Protein AF-X0RWR7-F1 (afdb_monomer)

Sequence (86 aa):
MGYKITWCAEDLLEEYTRKAKIVKNGKEQEEDALSDLELIDFPELGKLEAFYTDGVRTLHHTINGVRNMWEKTLRYPSHAEKIKLL

Solvent-accessible surface area (backbone atoms only — not comparable to full-atom values): 5182 Å² total; per-residue (Å²): 125,103,70,82,82,88,64,68,67,66,64,56,50,47,50,55,70,40,60,13,57,28,30,54,87,58,35,81,46,76,42,59,27,64,36,81,72,39,83,46,80,37,99,88,78,44,62,29,32,33,19,35,29,55,71,36,73,64,47,78,80,72,51,80,91,56,44,67,47,71,36,66,50,78,40,58,74,70,46,65,61,56,58,74,74,108

Secondary structure (DSSP, 8-state):
------S-HHHHHHHHHSPEEEEETTEEEEE-TT-S-EEEEETTTEEEEEEE-S--TTHHHHSTT-S-B--EEEE-TTHHHHHHT-

Structure (mmCIF, N/CA/C/O backbone):
data_AF-X0RWR7-F1
#
_entry.id   AF-X0RWR7-F1
#
loop_
_atom_site.group_PDB
_atom_site.id
_atom_site.type_symbol
_atom_site.label_atom_id
_atom_site.label_alt_id
_atom_site.label_comp_id
_atom_site.label_asym_id
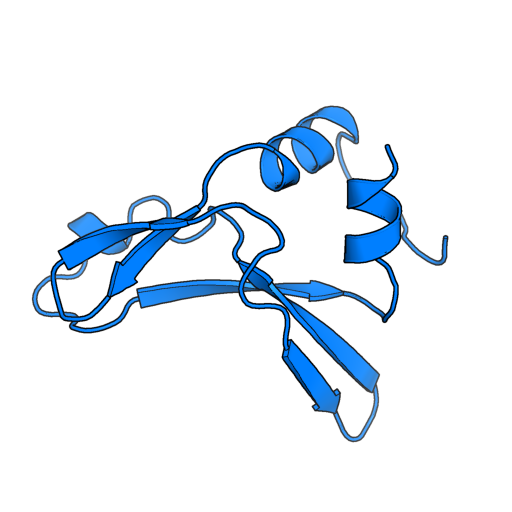_atom_site.label_entity_id
_atom_site.label_seq_id
_atom_site.pdbx_PDB_ins_code
_atom_site.Cartn_x
_atom_site.Cartn_y
_atom_site.Cartn_z
_atom_site.occupancy
_atom_site.B_iso_or_equiv
_atom_site.auth_seq_id
_atom_site.auth_comp_id
_atom_site.auth_asym_id
_atom_site.auth_atom_id
_atom_site.pdbx_PDB_model_num
ATOM 1 N N . MET A 1 1 ? 17.353 0.746 -9.806 1.00 55.16 1 MET A N 1
ATOM 2 C CA . MET A 1 1 ? 15.944 0.983 -9.428 1.00 55.16 1 MET A CA 1
ATOM 3 C C . MET A 1 1 ? 15.402 2.034 -10.381 1.00 55.16 1 MET A C 1
ATOM 5 O O . MET A 1 1 ? 15.936 3.131 -10.386 1.00 55.16 1 MET A O 1
ATOM 9 N N . GLY A 1 2 ? 14.442 1.705 -11.247 1.00 58.19 2 GLY A N 1
ATOM 10 C CA . GLY A 1 2 ? 13.816 2.670 -12.166 1.00 58.19 2 GLY A CA 1
ATOM 11 C C . GLY A 1 2 ? 12.824 3.592 -11.449 1.00 58.19 2 GLY A C 1
ATOM 12 O O . GLY A 1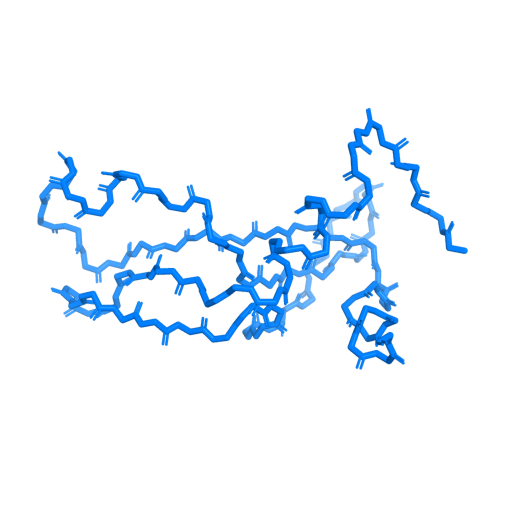 2 ? 11.702 3.752 -11.909 1.00 58.19 2 GLY A O 1
ATOM 13 N N . TYR A 1 3 ? 13.209 4.121 -10.286 1.00 63.88 3 TYR A N 1
ATOM 14 C CA . TYR A 1 3 ? 12.380 4.971 -9.440 1.00 63.88 3 TYR A CA 1
ATOM 15 C C . TYR A 1 3 ? 13.070 6.320 -9.282 1.00 63.88 3 TYR A C 1
ATOM 17 O O . TYR A 1 3 ? 14.237 6.386 -8.895 1.00 63.88 3 TYR A O 1
ATOM 25 N N . LYS A 1 4 ? 12.352 7.394 -9.608 1.00 73.69 4 LYS A N 1
ATOM 26 C CA . LYS A 1 4 ? 12.831 8.757 -9.412 1.00 73.69 4 LYS A CA 1
ATOM 27 C C . LYS A 1 4 ? 12.227 9.287 -8.122 1.00 73.69 4 LYS A C 1
ATOM 29 O O . LYS A 1 4 ? 11.015 9.452 -8.029 1.00 73.69 4 LYS A O 1
ATOM 34 N N . ILE A 1 5 ? 13.082 9.556 -7.145 1.00 72.50 5 ILE A N 1
ATOM 35 C CA . ILE A 1 5 ? 12.689 10.210 -5.901 1.00 72.50 5 ILE A CA 1
ATOM 36 C C . ILE A 1 5 ? 12.418 11.684 -6.228 1.00 72.50 5 ILE A C 1
ATOM 38 O O . ILE A 1 5 ? 13.304 12.390 -6.707 1.00 72.50 5 ILE A O 1
ATOM 42 N N . THR A 1 6 ? 11.178 12.129 -6.040 1.00 73.81 6 THR A N 1
ATOM 43 C CA . THR A 1 6 ? 10.752 13.514 -6.309 1.00 73.81 6 THR A CA 1
ATOM 44 C C . THR A 1 6 ? 10.596 14.353 -5.039 1.00 73.81 6 THR A C 1
ATOM 46 O O . THR A 1 6 ? 10.363 15.553 -5.140 1.00 73.81 6 THR A O 1
ATOM 49 N N . TRP A 1 7 ? 10.725 13.733 -3.863 1.00 72.38 7 TRP A N 1
ATOM 50 C CA . TRP A 1 7 ? 10.522 14.324 -2.535 1.00 72.38 7 TRP A CA 1
ATOM 51 C C . TRP A 1 7 ? 11.338 13.555 -1.474 1.00 72.38 7 TRP A C 1
ATOM 53 O O . TRP A 1 7 ? 12.161 12.724 -1.846 1.00 72.38 7 TRP A O 1
ATOM 63 N N . CYS A 1 8 ? 11.180 13.843 -0.178 1.00 80.31 8 CYS A N 1
ATOM 64 C CA . CYS A 1 8 ? 11.999 13.248 0.886 1.00 80.31 8 CYS A CA 1
ATOM 65 C C . CYS A 1 8 ? 11.983 11.705 0.852 1.00 80.31 8 CYS A C 1
ATOM 67 O O . CYS A 1 8 ? 10.926 11.076 0.820 1.00 80.31 8 CYS A O 1
ATOM 69 N N . ALA A 1 9 ? 13.167 11.088 0.839 1.00 79.88 9 ALA A N 1
ATOM 70 C CA . ALA A 1 9 ? 13.298 9.632 0.786 1.00 79.88 9 ALA A CA 1
ATOM 71 C C . ALA A 1 9 ? 12.929 8.959 2.117 1.00 79.88 9 ALA A C 1
ATOM 73 O O . ALA A 1 9 ? 12.423 7.841 2.112 1.00 79.88 9 ALA A O 1
ATOM 74 N N . GLU A 1 10 ? 13.178 9.640 3.234 1.00 80.31 10 GLU A N 1
ATOM 75 C CA . GLU A 1 10 ? 12.866 9.155 4.582 1.00 80.31 10 GLU A CA 1
ATOM 76 C C . GLU A 1 10 ? 11.351 9.081 4.779 1.00 80.31 10 GLU A C 1
ATOM 78 O O . GLU A 1 10 ? 10.832 8.019 5.111 1.00 80.31 10 GLU A O 1
ATOM 83 N N . ASP A 1 11 ? 10.631 10.150 4.435 1.00 76.31 11 ASP A N 1
ATOM 84 C CA . ASP A 1 11 ? 9.167 10.182 4.492 1.00 76.31 11 ASP A CA 1
ATOM 85 C C . ASP A 1 11 ? 8.536 9.098 3.596 1.00 76.31 11 ASP A C 1
ATOM 87 O O . ASP A 1 11 ? 7.538 8.471 3.947 1.00 76.31 11 ASP A O 1
ATOM 91 N N . LEU A 1 12 ? 9.137 8.822 2.433 1.00 80.12 12 LEU A N 1
ATOM 92 C CA . LEU A 1 12 ? 8.691 7.739 1.557 1.00 80.12 12 LEU A CA 1
ATOM 93 C C . LEU A 1 12 ? 8.857 6.355 2.208 1.00 80.12 12 LEU A C 1
ATOM 95 O O . LEU A 1 12 ? 8.025 5.477 1.986 1.00 80.12 12 LEU A O 1
ATOM 99 N N . LEU A 1 13 ? 9.935 6.137 2.965 1.00 83.69 13 LEU A N 1
ATOM 100 C CA . LEU A 1 13 ? 10.146 4.893 3.710 1.00 83.69 13 LEU A CA 1
ATOM 101 C C . LEU A 1 13 ? 9.176 4.782 4.890 1.00 83.69 13 LEU A C 1
ATOM 103 O O . LEU A 1 13 ? 8.683 3.688 5.169 1.00 83.69 13 LEU A O 1
ATOM 107 N N . GLU A 1 14 ? 8.852 5.896 5.547 1.00 84.38 14 GLU A N 1
ATOM 108 C CA . GLU A 1 14 ? 7.846 5.924 6.611 1.00 84.38 14 GLU A CA 1
ATOM 109 C C . GLU A 1 14 ? 6.487 5.411 6.102 1.00 84.38 14 GLU A C 1
ATOM 111 O O . GLU A 1 14 ? 5.872 4.545 6.728 1.00 84.38 14 GLU A O 1
ATOM 116 N N . GLU A 1 15 ? 6.071 5.824 4.902 1.00 82.62 15 GLU A N 1
ATOM 117 C CA . GLU A 1 15 ? 4.834 5.346 4.263 1.00 82.62 15 GLU A CA 1
ATOM 118 C C . GLU A 1 15 ? 4.817 3.828 3.996 1.00 82.62 15 GLU A C 1
ATOM 120 O O . GLU A 1 15 ? 3.745 3.228 3.918 1.00 82.62 15 GLU A O 1
ATOM 125 N N . TYR A 1 16 ? 5.984 3.187 3.872 1.00 86.31 16 TYR A N 1
ATOM 126 C CA . TYR A 1 16 ? 6.097 1.737 3.679 1.00 86.31 16 TYR A CA 1
ATOM 127 C C . TYR A 1 16 ? 6.295 0.943 4.976 1.00 86.31 16 TYR A C 1
ATOM 129 O O . TYR A 1 16 ? 6.251 -0.286 4.942 1.00 86.31 16 TYR A O 1
ATOM 137 N N . THR A 1 17 ? 6.507 1.615 6.109 1.00 86.62 17 THR A N 1
ATOM 138 C CA . THR A 1 17 ? 6.679 0.972 7.425 1.00 86.62 17 THR A CA 1
ATOM 139 C C . THR A 1 17 ? 5.468 1.166 8.333 1.00 86.62 17 THR A C 1
ATOM 141 O O . THR A 1 17 ? 5.192 0.326 9.192 1.00 86.62 17 THR A O 1
ATOM 144 N N . ARG A 1 18 ? 4.702 2.241 8.134 1.00 89.69 18 ARG A N 1
ATOM 145 C CA . ARG A 1 18 ? 3.458 2.495 8.856 1.00 89.69 18 ARG A CA 1
ATOM 146 C C . ARG A 1 18 ? 2.336 1.580 8.361 1.00 89.69 18 ARG A C 1
ATOM 148 O O . ARG A 1 18 ? 2.150 1.394 7.164 1.00 89.69 18 ARG A O 1
ATOM 155 N N . LYS A 1 19 ? 1.528 1.057 9.287 1.00 93.00 19 LYS A N 1
ATOM 156 C CA . LYS A 1 19 ? 0.309 0.315 8.937 1.00 93.00 19 LYS A CA 1
ATOM 157 C C . LYS A 1 19 ? -0.703 1.203 8.214 1.00 93.00 19 LYS A C 1
ATOM 159 O O . LYS A 1 19 ? -0.932 2.343 8.619 1.00 93.00 19 LYS A O 1
ATOM 164 N N . ALA A 1 20 ? -1.338 0.650 7.188 1.00 94.25 20 ALA A N 1
ATOM 165 C CA . ALA A 1 20 ? -2.402 1.297 6.440 1.00 94.25 20 ALA A CA 1
ATOM 166 C C . ALA A 1 20 ? -3.746 1.111 7.151 1.00 94.25 20 ALA A C 1
ATOM 168 O O . ALA A 1 20 ? -4.136 -0.012 7.481 1.00 94.25 20 ALA A O 1
ATOM 169 N N . LYS A 1 21 ? -4.477 2.210 7.360 1.00 94.62 21 LYS A N 1
ATOM 170 C CA . LYS A 1 21 ? -5.849 2.156 7.876 1.00 94.62 21 LYS A CA 1
ATOM 171 C C . LYS A 1 21 ? -6.834 1.946 6.737 1.00 94.62 21 LYS A C 1
ATOM 173 O O . LYS A 1 21 ? -6.929 2.770 5.827 1.00 94.62 21 LYS A O 1
ATOM 178 N N . ILE A 1 22 ? -7.605 0.870 6.816 1.00 95.75 22 ILE A N 1
ATOM 179 C CA . ILE A 1 22 ? -8.617 0.511 5.822 1.00 95.75 22 ILE A CA 1
ATOM 180 C C . ILE A 1 22 ? -9.974 0.278 6.487 1.00 95.75 22 ILE A C 1
ATOM 182 O O . ILE A 1 22 ? -10.068 0.030 7.686 1.00 95.75 22 ILE A O 1
ATOM 186 N N . VAL A 1 23 ? -11.041 0.311 5.697 1.00 96.00 23 VAL A N 1
ATOM 187 C CA . VAL A 1 23 ? -12.371 -0.157 6.089 1.00 96.00 23 VAL A CA 1
ATOM 188 C C . VAL A 1 23 ? -12.666 -1.430 5.314 1.00 96.00 23 VAL A C 1
ATOM 190 O O . VAL A 1 23 ? -12.661 -1.425 4.084 1.00 96.00 23 VAL A O 1
ATOM 193 N N . LYS A 1 24 ? -12.977 -2.514 6.020 1.00 95.31 24 LYS A N 1
ATOM 194 C CA . LYS A 1 24 ? -13.362 -3.792 5.420 1.00 95.31 24 LYS A CA 1
ATOM 195 C C . LYS A 1 24 ? -14.596 -4.329 6.119 1.00 95.31 24 LYS A C 1
ATOM 197 O O . LYS A 1 24 ? -14.651 -4.416 7.344 1.00 95.31 24 LYS A O 1
ATOM 202 N N . ASN A 1 25 ? -15.616 -4.685 5.344 1.00 95.19 25 ASN A N 1
ATOM 203 C CA . ASN A 1 25 ? -16.914 -5.119 5.872 1.00 95.19 25 ASN A CA 1
ATOM 204 C C . ASN A 1 25 ? -17.541 -4.135 6.886 1.00 95.19 25 ASN A C 1
ATOM 206 O O . ASN A 1 25 ? -18.198 -4.553 7.839 1.00 95.19 25 ASN A O 1
ATOM 210 N N . GLY A 1 26 ? -17.349 -2.832 6.671 1.00 93.50 26 GLY A N 1
ATOM 211 C CA . GLY A 1 26 ? -17.873 -1.753 7.512 1.00 93.50 26 GLY A CA 1
ATOM 212 C C . GLY A 1 26 ? -17.142 -1.574 8.843 1.00 93.50 26 GLY A C 1
ATOM 213 O O . GLY A 1 26 ? -17.671 -0.910 9.728 1.00 93.50 26 GLY A O 1
ATOM 214 N N . LYS A 1 27 ? -15.961 -2.181 9.011 1.00 93.50 27 LYS A N 1
ATOM 215 C CA . LYS A 1 27 ? -15.116 -2.031 10.200 1.00 93.50 27 LYS A CA 1
ATOM 216 C C . LYS A 1 27 ? -13.761 -1.467 9.810 1.00 93.50 27 LYS A C 1
ATOM 218 O O . LYS A 1 27 ? -13.181 -1.914 8.823 1.00 93.50 27 LYS A O 1
ATOM 223 N N . GLU A 1 28 ? -13.265 -0.528 10.603 1.00 93.38 28 GLU A N 1
ATOM 224 C CA . GLU A 1 28 ? -11.885 -0.061 10.500 1.00 93.38 28 GLU A CA 1
ATOM 225 C C . GLU A 1 28 ? -10.920 -1.176 10.918 1.00 93.38 28 GLU A C 1
ATOM 227 O O . GLU A 1 28 ? -11.154 -1.889 11.899 1.00 93.38 28 GLU A O 1
ATOM 232 N N . GLN A 1 29 ? -9.862 -1.348 10.135 1.00 94.69 29 GLN A N 1
ATOM 233 C CA . GLN A 1 29 ? -8.807 -2.335 10.329 1.00 94.69 29 GLN A CA 1
ATOM 234 C C . GLN A 1 29 ? -7.458 -1.706 9.977 1.00 94.69 29 GLN A C 1
ATOM 236 O O . GLN A 1 29 ? -7.384 -0.777 9.172 1.00 94.69 29 GLN A O 1
ATOM 241 N N . GLU A 1 30 ? -6.394 -2.224 10.581 1.00 95.31 30 GLU A N 1
ATOM 242 C CA . GLU A 1 30 ? -5.021 -1.874 10.226 1.00 95.31 30 GLU A CA 1
ATOM 243 C C . GLU A 1 30 ? -4.377 -3.060 9.515 1.00 95.31 30 GLU A C 1
ATOM 245 O O . GLU A 1 30 ? -4.350 -4.164 10.058 1.00 95.31 30 GLU A O 1
ATOM 250 N N . GLU A 1 31 ? -3.847 -2.816 8.322 1.00 95.50 31 GLU A N 1
ATOM 251 C CA . GLU A 1 31 ? -3.108 -3.795 7.525 1.00 95.50 31 GLU A CA 1
ATOM 252 C C . GLU A 1 31 ? -1.655 -3.340 7.369 1.00 95.50 31 GLU A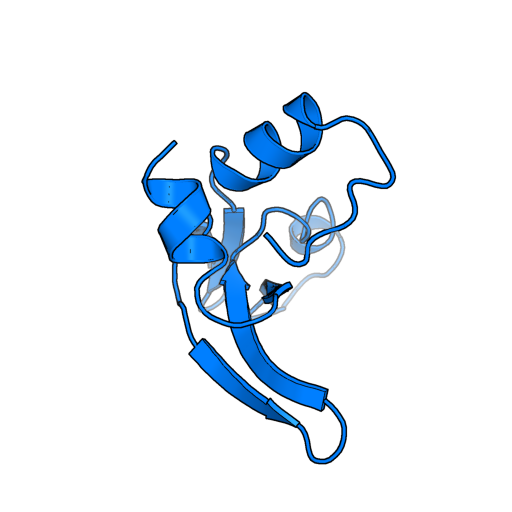 C 1
ATOM 254 O O . GLU A 1 31 ? -1.351 -2.144 7.403 1.00 95.50 31 GLU A O 1
ATOM 259 N N . ASP A 1 32 ? -0.738 -4.286 7.189 1.00 95.06 32 ASP A N 1
ATOM 260 C CA . ASP A 1 32 ? 0.664 -3.944 6.957 1.00 95.06 32 ASP A CA 1
ATOM 261 C C . ASP A 1 32 ? 0.817 -3.227 5.604 1.00 95.06 32 ASP A C 1
ATOM 263 O O . ASP A 1 32 ? 0.194 -3.608 4.607 1.00 95.06 32 ASP A O 1
ATOM 267 N N . ALA A 1 33 ? 1.661 -2.196 5.535 1.00 93.06 33 ALA A N 1
ATOM 268 C CA . ALA A 1 33 ? 2.028 -1.607 4.250 1.00 93.06 33 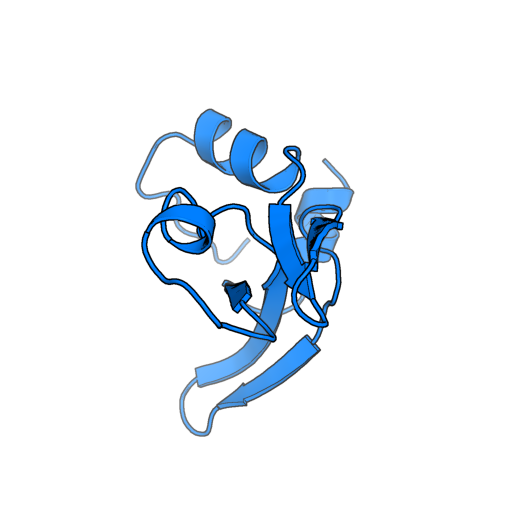ALA A CA 1
ATOM 269 C C . ALA A 1 33 ? 2.696 -2.658 3.349 1.00 93.06 33 ALA A C 1
ATOM 271 O O . ALA A 1 33 ? 3.287 -3.634 3.817 1.00 93.06 33 ALA A O 1
ATOM 272 N N . LEU A 1 34 ? 2.590 -2.478 2.028 1.00 93.81 34 LEU A N 1
ATOM 273 C CA . LEU A 1 34 ? 3.092 -3.441 1.034 1.00 93.81 34 LEU A CA 1
ATOM 274 C C . LEU A 1 34 ? 2.421 -4.836 1.093 1.00 93.81 34 LEU A C 1
ATOM 276 O O . LEU A 1 34 ? 2.940 -5.796 0.502 1.00 93.81 34 LEU A O 1
ATOM 280 N N . SER A 1 35 ? 1.320 -4.983 1.836 1.00 93.69 35 SER A N 1
ATOM 281 C CA . SER A 1 35 ? 0.476 -6.181 1.829 1.00 93.69 35 SER A CA 1
ATOM 282 C C . SER A 1 35 ? -0.604 -6.091 0.745 1.00 93.69 35 SER A C 1
ATOM 284 O O . SER A 1 35 ? -0.731 -5.073 0.058 1.00 93.69 35 SER A O 1
ATOM 286 N N . ASP A 1 36 ? -1.339 -7.192 0.556 1.00 94.94 36 ASP A N 1
ATOM 287 C CA . ASP A 1 36 ? -2.370 -7.330 -0.483 1.00 94.94 36 ASP A CA 1
ATOM 288 C C . ASP A 1 36 ? -1.838 -7.006 -1.892 1.00 94.94 36 ASP A C 1
ATOM 290 O O . ASP A 1 36 ? -2.445 -6.261 -2.668 1.00 94.94 36 ASP A O 1
ATOM 294 N N . LEU A 1 37 ? -0.641 -7.544 -2.167 1.00 95.56 37 LEU A N 1
ATOM 295 C CA . LEU A 1 37 ? 0.104 -7.339 -3.402 1.00 95.56 37 LEU A CA 1
ATOM 296 C C . LEU A 1 37 ? -0.624 -7.995 -4.579 1.00 95.56 37 LEU A C 1
ATOM 298 O O . LEU A 1 37 ? -0.758 -9.217 -4.643 1.00 95.56 37 LEU A O 1
ATOM 302 N N . GLU A 1 38 ? -1.018 -7.179 -5.544 1.00 95.94 38 GLU A N 1
ATOM 303 C CA . GLU A 1 38 ? -1.701 -7.604 -6.762 1.00 95.94 38 GLU A CA 1
ATOM 304 C C . GLU 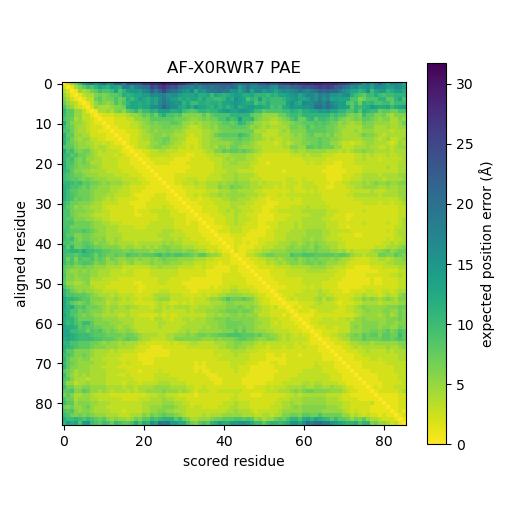A 1 38 ? -0.905 -7.169 -7.987 1.00 95.94 38 GLU A C 1
ATOM 306 O O . GLU A 1 38 ? -0.369 -6.065 -8.022 1.00 95.94 38 GLU A O 1
ATOM 311 N N . LEU A 1 39 ? -0.852 -8.016 -9.015 1.00 96.56 39 LEU A N 1
ATOM 312 C CA . LEU A 1 39 ? -0.323 -7.640 -10.324 1.00 96.56 39 LEU A CA 1
ATOM 313 C C . LEU A 1 39 ? -1.478 -7.277 -11.252 1.00 96.56 39 LEU A C 1
ATOM 315 O O . LEU A 1 39 ? -2.347 -8.105 -11.520 1.00 96.56 39 LEU A O 1
ATOM 319 N N . ILE A 1 40 ? -1.452 -6.052 -11.765 1.00 96.62 40 ILE A N 1
ATOM 320 C CA . ILE A 1 40 ? -2.471 -5.499 -12.653 1.00 96.62 40 ILE A CA 1
ATOM 321 C C . ILE A 1 40 ? -1.816 -5.189 -13.998 1.00 96.62 40 ILE A C 1
ATOM 323 O O . ILE A 1 40 ? -0.772 -4.538 -14.049 1.00 96.62 40 ILE A O 1
ATOM 327 N N . ASP A 1 41 ? -2.411 -5.679 -15.084 1.00 96.62 41 ASP A N 1
ATOM 328 C CA . ASP A 1 41 ? -1.935 -5.435 -16.447 1.00 96.62 41 ASP A CA 1
ATOM 329 C C . ASP A 1 41 ? -2.650 -4.221 -17.051 1.00 96.62 41 ASP A C 1
ATOM 331 O O . ASP A 1 41 ? -3.882 -4.189 -17.127 1.00 96.62 41 ASP A O 1
ATOM 335 N N . PHE A 1 42 ? -1.878 -3.218 -17.462 1.00 94.88 42 PHE A N 1
ATOM 336 C CA . PHE A 1 42 ? -2.372 -2.007 -18.102 1.00 94.88 42 PHE A CA 1
ATOM 337 C C . PHE A 1 42 ? -1.920 -1.983 -19.569 1.00 94.88 42 PHE A C 1
ATOM 339 O O . PHE A 1 42 ? -0.715 -2.051 -19.817 1.00 94.88 42 PHE A O 1
ATOM 346 N N . PRO A 1 43 ? -2.834 -1.795 -20.545 1.00 91.81 43 PRO A N 1
ATOM 347 C CA . PRO A 1 43 ? -2.525 -1.921 -21.974 1.00 91.81 43 PRO A CA 1
ATOM 348 C C . PRO A 1 43 ? -1.297 -1.141 -22.480 1.00 91.81 43 PRO A C 1
ATOM 350 O O . PRO A 1 43 ? -0.605 -1.622 -23.371 1.00 91.81 43 PRO A O 1
ATOM 353 N N . GLU A 1 44 ? -1.005 0.037 -21.920 1.00 93.12 44 GLU A N 1
ATOM 354 C CA . GLU A 1 44 ? 0.100 0.908 -22.367 1.00 93.12 44 GLU A CA 1
ATOM 355 C C . GLU A 1 44 ? 1.278 0.984 -21.382 1.00 93.12 44 GLU A C 1
ATOM 357 O O . GLU A 1 44 ? 2.384 1.361 -21.763 1.00 93.12 44 GLU A O 1
ATOM 362 N N . LEU A 1 45 ? 1.057 0.634 -20.111 1.00 91.69 45 LEU A N 1
ATOM 363 C CA . LEU A 1 45 ? 2.067 0.732 -19.046 1.00 91.69 45 LEU A CA 1
ATOM 364 C C . LEU A 1 45 ? 2.692 -0.628 -18.706 1.00 91.69 45 LEU A C 1
ATOM 366 O O . LEU A 1 45 ? 3.710 -0.690 -18.016 1.00 91.69 45 LEU A O 1
ATOM 370 N N . GLY A 1 46 ? 2.093 -1.716 -19.196 1.00 94.25 46 GLY A N 1
ATOM 371 C CA . GLY A 1 46 ? 2.440 -3.078 -18.827 1.00 94.25 46 GLY A CA 1
ATOM 372 C C . GLY A 1 46 ? 1.970 -3.425 -17.416 1.00 94.25 46 GLY A C 1
ATOM 373 O O . GLY A 1 46 ? 1.005 -2.867 -16.891 1.00 94.25 46 GLY A O 1
ATOM 374 N N . LYS A 1 47 ? 2.665 -4.376 -16.790 1.00 96.19 47 LYS A N 1
ATOM 375 C CA . LYS A 1 47 ? 2.311 -4.869 -15.457 1.00 96.19 47 LYS A CA 1
ATOM 376 C C . LYS A 1 47 ? 2.775 -3.906 -14.379 1.00 96.19 47 LYS A C 1
ATOM 378 O O . LYS A 1 47 ? 3.955 -3.569 -14.330 1.00 96.19 47 LYS A O 1
ATOM 383 N N . LEU A 1 48 ? 1.869 -3.557 -13.477 1.00 97.00 48 LEU A N 1
ATOM 384 C CA . LEU A 1 48 ? 2.155 -2.829 -12.248 1.00 97.00 48 LEU A CA 1
ATOM 385 C C . LEU A 1 48 ? 1.757 -3.683 -11.048 1.00 97.00 48 LEU A C 1
ATOM 387 O O . LEU A 1 48 ? 0.826 -4.481 -11.116 1.00 97.00 48 LEU A O 1
ATOM 391 N N . GLU A 1 49 ? 2.469 -3.507 -9.948 1.00 96.56 49 GLU A N 1
ATOM 392 C CA . GLU A 1 49 ? 2.097 -4.047 -8.649 1.00 96.56 49 GLU A CA 1
ATOM 393 C C . GLU A 1 49 ? 1.310 -3.002 -7.852 1.00 96.56 49 GLU A C 1
ATOM 395 O O . GLU A 1 49 ? 1.690 -1.831 -7.813 1.00 96.56 49 GLU A O 1
ATOM 400 N N . ALA A 1 50 ? 0.212 -3.427 -7.234 1.00 96.75 50 ALA A N 1
ATOM 401 C CA . ALA A 1 50 ? -0.624 -2.633 -6.344 1.00 96.75 50 ALA A CA 1
ATOM 402 C C . ALA A 1 50 ? -0.551 -3.216 -4.934 1.00 96.75 50 ALA A C 1
ATOM 404 O O . ALA A 1 50 ? -0.687 -4.424 -4.767 1.00 96.75 50 ALA A O 1
ATOM 405 N N . PHE A 1 51 ? -0.368 -2.376 -3.922 1.00 95.81 51 PHE A N 1
ATOM 406 C CA . PHE A 1 51 ? -0.314 -2.802 -2.521 1.00 95.81 51 PHE A CA 1
ATOM 407 C C . PHE A 1 51 ? -0.838 -1.703 -1.599 1.00 95.81 51 PHE A C 1
ATOM 409 O O . PHE A 1 51 ? -0.867 -0.535 -1.998 1.00 95.81 51 PHE A O 1
ATOM 416 N N . TYR A 1 52 ? -1.238 -2.057 -0.375 1.00 95.81 52 TYR A N 1
ATOM 417 C CA . TYR A 1 52 ? -1.778 -1.077 0.570 1.00 95.81 52 TYR A CA 1
ATOM 418 C C . TYR A 1 52 ? -0.759 -0.006 0.975 1.00 95.81 52 TYR A C 1
ATOM 420 O O . TYR A 1 52 ? 0.404 -0.305 1.263 1.00 95.81 52 TYR A O 1
ATOM 428 N N . THR A 1 53 ? -1.249 1.234 1.031 1.00 93.25 53 THR A N 1
ATOM 429 C CA . THR A 1 53 ? -0.574 2.423 1.575 1.00 93.25 53 THR A CA 1
ATOM 430 C C . THR A 1 53 ? -1.549 3.231 2.432 1.00 93.25 53 THR A C 1
ATOM 432 O O . THR A 1 53 ? -2.762 3.175 2.221 1.00 93.25 53 THR A O 1
ATOM 435 N N . ASP A 1 54 ? -1.045 3.973 3.425 1.00 90.88 54 ASP A N 1
ATOM 436 C CA . ASP A 1 54 ? -1.879 4.705 4.394 1.00 90.88 54 ASP A CA 1
ATOM 437 C C . ASP A 1 54 ? -2.432 6.041 3.857 1.00 90.88 54 ASP A C 1
ATOM 439 O O . ASP A 1 54 ? -2.352 7.073 4.522 1.00 90.88 54 ASP A O 1
ATOM 443 N N . GLY A 1 55 ? -3.008 6.070 2.655 1.00 89.75 55 GLY A N 1
ATOM 444 C CA . GLY A 1 55 ? -3.534 7.314 2.075 1.00 89.75 55 GLY A CA 1
ATOM 445 C C . GLY A 1 55 ? -5.047 7.515 2.194 1.00 89.75 55 GLY A C 1
ATOM 446 O O . GLY A 1 55 ? -5.550 8.592 1.877 1.00 89.75 55 GLY A O 1
ATOM 447 N N . VAL A 1 56 ? -5.786 6.562 2.783 1.00 91.56 56 VAL A N 1
ATOM 448 C CA . VAL A 1 56 ? -7.205 6.775 3.151 1.00 91.56 56 VAL A CA 1
ATOM 449 C C . VAL A 1 56 ? -7.357 7.972 4.102 1.00 91.56 56 VAL A C 1
ATOM 451 O O . VAL A 1 56 ? -8.369 8.671 4.065 1.00 91.56 56 VAL A O 1
ATOM 454 N N . ARG A 1 57 ? -6.343 8.234 4.941 1.00 88.81 57 ARG A N 1
ATOM 455 C CA . ARG A 1 57 ? -6.242 9.395 5.843 1.00 88.81 57 ARG A CA 1
ATOM 456 C C . ARG A 1 57 ? -7.548 9.684 6.570 1.00 88.81 57 ARG A C 1
ATOM 458 O O . ARG A 1 57 ? -7.901 8.939 7.464 1.00 88.81 57 ARG A O 1
ATOM 465 N N . THR A 1 58 ? -8.256 10.756 6.234 1.00 90.25 58 THR A N 1
ATOM 466 C CA . THR A 1 58 ? -9.470 11.190 6.932 1.00 90.25 58 THR A CA 1
ATOM 467 C C . THR A 1 58 ? -10.770 10.702 6.284 1.00 90.25 58 THR A C 1
ATOM 469 O O . THR A 1 58 ? -11.863 10.913 6.812 1.00 90.25 58 THR A O 1
ATOM 472 N N . LEU A 1 59 ? -10.687 10.014 5.143 1.00 92.56 59 LEU A N 1
ATOM 473 C CA . LEU A 1 59 ? -11.864 9.581 4.387 1.00 92.56 59 LEU A CA 1
ATOM 474 C C . LEU A 1 59 ? -12.712 8.558 5.148 1.00 92.56 59 LEU A C 1
ATOM 476 O O . LEU A 1 59 ? -13.938 8.628 5.083 1.00 92.56 59 LEU A O 1
ATOM 480 N N . HIS A 1 60 ? -12.082 7.677 5.932 1.00 88.56 60 HIS A N 1
ATOM 481 C CA . HIS A 1 60 ? -12.791 6.648 6.701 1.00 88.56 60 HIS A CA 1
ATOM 482 C C . HIS A 1 60 ? -13.731 7.218 7.778 1.00 88.56 60 HIS A C 1
ATOM 484 O O . HIS A 1 60 ? -14.689 6.547 8.141 1.00 88.56 60 HIS A O 1
ATOM 490 N N . HIS A 1 61 ? -13.509 8.455 8.246 1.00 87.25 61 HIS A N 1
ATOM 491 C CA . HIS A 1 61 ? -14.388 9.117 9.221 1.00 87.25 61 HIS A CA 1
ATOM 492 C C . HIS A 1 61 ? -15.277 10.210 8.621 1.00 87.25 61 HIS A C 1
ATOM 494 O O . HIS A 1 61 ? -16.251 10.625 9.246 1.00 87.25 61 HIS A O 1
ATOM 500 N N . THR A 1 62 ? -14.944 10.722 7.435 1.00 92.56 62 THR A N 1
ATOM 501 C CA . THR A 1 62 ? -15.737 11.772 6.775 1.00 92.56 62 THR A CA 1
ATOM 502 C C . THR A 1 62 ? -16.831 11.200 5.877 1.00 92.56 62 THR A C 1
ATOM 504 O O . THR A 1 62 ? -17.875 11.834 5.720 1.00 92.56 62 THR A O 1
ATOM 507 N N . ILE A 1 63 ? -16.642 9.997 5.321 1.00 92.06 63 ILE A N 1
ATOM 508 C CA . ILE A 1 63 ? -17.634 9.323 4.477 1.00 92.06 63 ILE A CA 1
ATOM 509 C C . ILE A 1 63 ? -18.252 8.148 5.239 1.00 92.06 63 ILE A C 1
ATOM 511 O O . ILE A 1 63 ? -17.632 7.106 5.440 1.00 92.06 63 ILE A O 1
ATOM 515 N N . ASN A 1 64 ? -19.518 8.305 5.619 1.00 88.56 64 ASN A N 1
ATOM 516 C CA . ASN A 1 64 ? -20.260 7.307 6.385 1.00 88.56 64 ASN A CA 1
ATOM 517 C C . ASN A 1 64 ? -20.902 6.227 5.498 1.00 88.56 64 ASN A C 1
ATOM 519 O O . ASN A 1 64 ? -21.226 6.457 4.335 1.00 88.56 64 ASN A O 1
ATOM 523 N N . GLY A 1 65 ? -21.147 5.048 6.080 1.00 91.31 65 GLY A N 1
ATOM 524 C CA . GLY A 1 65 ? -21.901 3.959 5.440 1.00 91.31 65 GLY A CA 1
ATOM 525 C C . GLY A 1 65 ? -21.127 3.147 4.393 1.00 91.31 65 GLY A C 1
ATOM 526 O O . GLY A 1 65 ? -21.700 2.263 3.754 1.00 91.31 65 GLY A 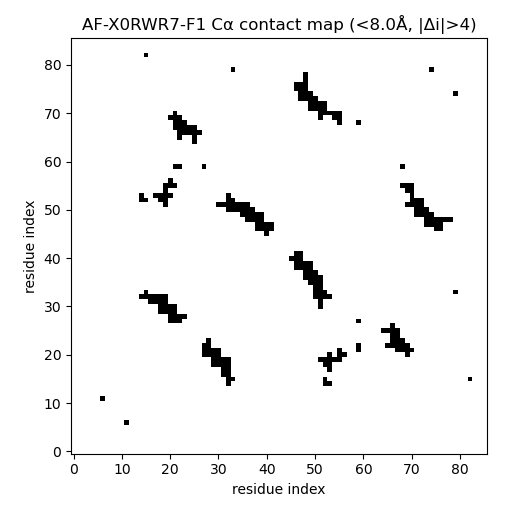O 1
ATOM 527 N N . VAL A 1 66 ? -19.831 3.407 4.219 1.00 94.81 66 VAL A N 1
ATOM 528 C CA . VAL A 1 66 ? -18.978 2.675 3.278 1.00 94.81 66 VAL A CA 1
ATOM 529 C C . VAL A 1 66 ? -18.625 1.303 3.851 1.00 94.81 66 VAL A C 1
ATOM 531 O O . VAL A 1 66 ? -18.106 1.186 4.958 1.00 94.81 66 VAL A O 1
ATOM 534 N N . ARG A 1 67 ? -18.891 0.235 3.089 1.00 95.56 67 ARG A N 1
ATOM 535 C CA . ARG A 1 67 ? -18.539 -1.132 3.516 1.00 95.56 67 ARG A CA 1
ATOM 536 C C . ARG A 1 67 ? -17.057 -1.440 3.335 1.00 95.56 67 ARG A C 1
ATOM 538 O O . ARG A 1 67 ? -16.529 -2.248 4.087 1.00 95.56 67 ARG A O 1
ATOM 545 N N . ASN A 1 68 ? -16.421 -0.851 2.331 1.00 95.88 68 ASN A N 1
ATOM 546 C CA . ASN A 1 68 ? -15.080 -1.195 1.882 1.00 95.88 68 ASN A CA 1
ATOM 547 C C . ASN A 1 68 ? -14.368 0.071 1.390 1.00 95.88 68 ASN A C 1
ATOM 549 O O . ASN A 1 68 ? -14.881 0.737 0.493 1.00 95.88 68 ASN A O 1
ATOM 553 N N . MET A 1 69 ? -13.226 0.405 1.985 1.00 96.56 69 MET A N 1
ATOM 554 C CA . MET A 1 69 ? -12.413 1.571 1.644 1.00 96.56 69 MET A CA 1
ATOM 555 C C . MET A 1 69 ? -10.945 1.257 1.912 1.00 96.56 69 MET A C 1
ATOM 557 O O . MET A 1 69 ? -10.582 0.891 3.023 1.00 96.56 69 MET A O 1
ATOM 561 N N . TRP A 1 70 ? -10.099 1.423 0.910 1.00 96.25 70 TRP A N 1
ATOM 562 C CA . TRP A 1 70 ? -8.653 1.286 1.030 1.00 96.25 70 TRP A CA 1
ATOM 563 C C . TRP A 1 70 ? -7.988 2.141 -0.039 1.00 96.25 70 TRP A C 1
ATOM 565 O O . TRP A 1 70 ? -8.611 2.495 -1.042 1.00 96.25 70 TRP A O 1
ATOM 575 N N . GLU A 1 71 ? -6.711 2.427 0.158 1.00 95.56 71 GLU A N 1
ATOM 576 C CA . GLU A 1 71 ? -5.852 2.976 -0.878 1.00 95.56 71 GLU A CA 1
ATOM 577 C C . GLU A 1 71 ? -4.800 1.935 -1.251 1.00 95.56 71 GLU A C 1
ATOM 579 O O . GLU A 1 71 ? -4.259 1.245 -0.383 1.00 95.56 71 GLU A O 1
ATOM 584 N N . LYS A 1 72 ? -4.509 1.829 -2.551 1.00 95.56 72 LYS A N 1
ATOM 585 C CA . LYS A 1 72 ? -3.338 1.106 -3.035 1.00 95.56 72 LYS A CA 1
ATOM 586 C C . LYS A 1 72 ? -2.453 2.006 -3.877 1.00 95.56 72 LYS A C 1
ATOM 588 O O . LYS A 1 72 ? -2.936 2.754 -4.727 1.00 95.56 72 LYS A O 1
ATOM 593 N N . THR A 1 73 ? -1.151 1.85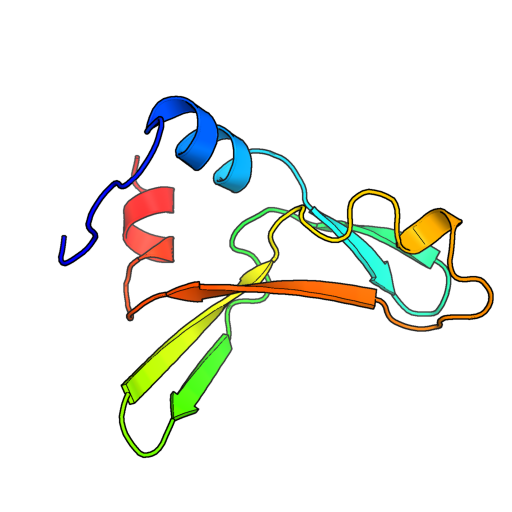5 -3.690 1.00 94.62 73 THR A N 1
ATOM 594 C CA . THR A 1 73 ? -0.136 2.510 -4.506 1.00 94.62 73 THR A CA 1
ATOM 595 C C . THR A 1 73 ? 0.333 1.574 -5.612 1.00 94.62 73 THR A C 1
ATOM 597 O O . THR A 1 73 ? 0.655 0.417 -5.355 1.00 94.62 73 THR A O 1
ATOM 600 N N . LEU A 1 74 ? 0.402 2.093 -6.842 1.00 94.94 74 LEU A N 1
ATOM 601 C CA . LEU A 1 74 ? 0.928 1.373 -8.002 1.00 94.94 74 LEU A CA 1
ATOM 602 C C . LEU A 1 74 ? 2.429 1.620 -8.178 1.00 94.94 74 LEU A C 1
ATOM 604 O O . LEU A 1 74 ? 2.895 2.767 -8.142 1.00 94.94 74 LEU A O 1
ATOM 608 N N . ARG A 1 75 ? 3.191 0.552 -8.414 1.00 94.12 75 ARG A N 1
ATOM 609 C CA . ARG A 1 75 ? 4.622 0.602 -8.747 1.00 94.12 75 ARG A CA 1
ATOM 610 C C . ARG A 1 75 ? 4.961 -0.388 -9.854 1.00 94.12 75 ARG A C 1
ATOM 612 O O . ARG A 1 75 ? 4.198 -1.303 -10.142 1.00 94.12 75 ARG A O 1
ATOM 619 N N . TYR A 1 76 ? 6.108 -0.189 -10.498 1.00 94.38 76 TYR A N 1
ATOM 620 C CA . TYR A 1 76 ? 6.633 -1.192 -11.421 1.00 94.38 76 TYR A CA 1
ATOM 621 C C . TYR A 1 76 ? 7.069 -2.451 -10.661 1.00 94.38 76 TYR A C 1
ATOM 623 O O . TYR A 1 76 ? 7.463 -2.338 -9.497 1.00 94.38 76 TYR A O 1
ATOM 631 N N . PRO A 1 77 ? 7.050 -3.628 -11.312 1.00 94.06 77 PRO A N 1
ATOM 632 C CA . PRO A 1 77 ? 7.314 -4.896 -10.653 1.00 94.06 77 PRO A CA 1
ATOM 633 C C . PRO A 1 77 ? 8.657 -4.930 -9.916 1.00 94.06 77 PRO A C 1
ATOM 635 O O . PRO A 1 77 ? 9.652 -4.331 -10.348 1.00 94.06 77 PRO A O 1
ATOM 638 N N . SER A 1 78 ? 8.675 -5.680 -8.814 1.00 91.06 78 SER A N 1
ATOM 639 C CA . SER A 1 78 ? 9.821 -5.848 -7.912 1.00 91.06 78 SER A CA 1
ATOM 640 C C . SER A 1 78 ? 10.159 -4.602 -7.087 1.00 91.06 78 SE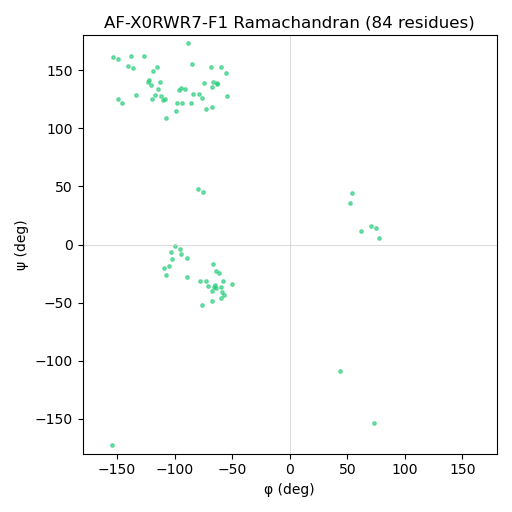R A C 1
ATOM 642 O O . SER A 1 78 ? 11.274 -4.516 -6.569 1.00 91.06 78 SER A O 1
ATOM 644 N N . HIS A 1 79 ? 9.271 -3.609 -6.977 1.00 92.12 79 HIS A N 1
ATOM 645 C CA . HIS A 1 79 ? 9.504 -2.451 -6.107 1.00 92.12 79 HIS A CA 1
ATOM 646 C C . HIS A 1 79 ? 9.264 -2.826 -4.642 1.00 92.12 79 HIS A C 1
ATOM 648 O O . HIS A 1 79 ? 10.168 -2.665 -3.828 1.00 92.12 79 HIS A O 1
ATOM 654 N N . ALA A 1 80 ? 8.111 -3.406 -4.314 1.00 90.88 80 ALA A N 1
ATOM 655 C CA . ALA A 1 80 ? 7.736 -3.830 -2.969 1.00 90.88 80 ALA A CA 1
ATOM 656 C C . ALA A 1 80 ? 8.731 -4.843 -2.387 1.00 90.88 80 ALA A C 1
ATOM 658 O O . ALA A 1 80 ? 9.116 -4.727 -1.228 1.00 90.88 80 ALA A O 1
ATOM 659 N N . GLU A 1 81 ? 9.199 -5.797 -3.196 1.00 90.12 81 GLU A N 1
ATOM 660 C CA . GLU A 1 81 ? 10.239 -6.754 -2.796 1.00 90.12 81 GLU A CA 1
ATOM 661 C C . GLU A 1 81 ? 11.541 -6.043 -2.403 1.00 90.12 81 GLU A C 1
ATOM 663 O O . GLU A 1 81 ? 12.107 -6.322 -1.351 1.00 90.12 81 GLU A O 1
ATOM 668 N N . LYS A 1 82 ? 11.993 -5.078 -3.213 1.00 88.44 82 LYS A N 1
ATOM 669 C CA . LYS A 1 82 ? 13.218 -4.318 -2.933 1.00 88.44 82 LYS A CA 1
ATOM 670 C C . LYS A 1 82 ? 13.096 -3.457 -1.685 1.00 88.44 82 LYS A C 1
ATOM 672 O O . LYS A 1 82 ? 14.080 -3.331 -0.971 1.00 88.44 82 LYS A O 1
ATOM 677 N N . ILE A 1 83 ? 11.922 -2.880 -1.429 1.00 87.50 83 ILE A N 1
ATOM 678 C CA . ILE A 1 83 ? 11.677 -2.114 -0.203 1.00 87.50 83 ILE A CA 1
ATOM 679 C C . ILE A 1 83 ? 11.692 -3.029 1.026 1.00 87.50 83 ILE A C 1
ATOM 681 O O . ILE A 1 83 ? 12.282 -2.656 2.026 1.00 87.50 83 ILE A O 1
ATOM 685 N N . LYS A 1 84 ? 11.120 -4.240 0.952 1.00 83.81 84 LYS A N 1
ATOM 686 C CA . LYS A 1 84 ? 11.125 -5.205 2.072 1.00 83.81 84 LYS A CA 1
ATOM 68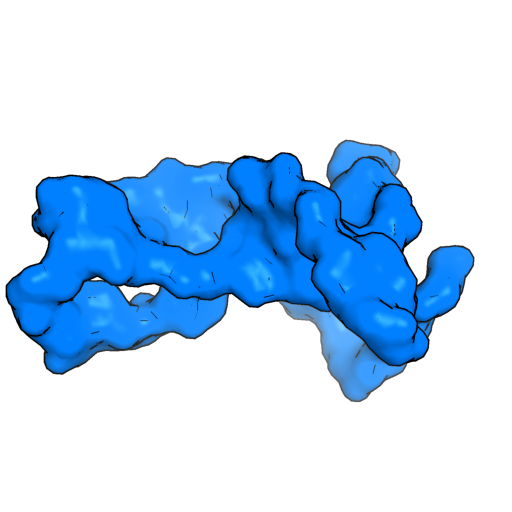7 C C . LYS A 1 84 ? 12.516 -5.746 2.433 1.00 83.81 84 LYS A C 1
ATOM 689 O O . LYS A 1 84 ? 12.662 -6.350 3.489 1.00 83.81 84 LYS A O 1
ATOM 694 N N . LEU A 1 85 ? 13.499 -5.600 1.543 1.00 82.56 85 LEU A N 1
ATOM 695 C CA . LEU A 1 85 ? 14.890 -6.014 1.764 1.00 82.56 85 LEU A CA 1
ATOM 696 C C . LEU A 1 85 ? 15.761 -4.921 2.413 1.00 82.56 85 LEU A C 1
ATOM 698 O O . LEU A 1 85 ? 16.899 -5.224 2.773 1.00 82.56 85 LEU A O 1
ATOM 702 N N . LEU A 1 86 ? 15.267 -3.680 2.496 1.00 71.50 86 LEU A N 1
ATOM 703 C CA . LEU A 1 86 ? 15.925 -2.552 3.171 1.00 71.50 86 LEU A CA 1
ATOM 704 C C . LEU A 1 86 ? 15.619 -2.571 4.672 1.00 71.50 86 LEU A C 1
ATOM 706 O O . LEU A 1 86 ? 16.545 -2.217 5.434 1.00 71.50 86 LEU A O 1
#

Mean predicted aligned error: 4.75 Å

Organism: NCBI:txid412755

InterPro domains:
  IPR032095 Saccharopine dehydrogenase-like, C-terminal [PF16653] (2-86)

pLDDT: mean 89.57, std 8.67, range [55.16, 97.0]

Radius of gyration: 14.02 Å; Cα contacts (8 Å, |Δi|>4): 135; chains: 1; bounding box: 38×22×33 Å

Nearest PDB structures (foldseek):
  8h50-assembly2_C-2  TM=7.448E-01  e=1.080E-03  unclassified
  8h4z-assembly2_C  TM=7.402E-01  e=2.091E-03  Helicobacter pylori NCTC 11637 = CCUG 17874 = ATCC 43504 = JCM 12093
  8h4z-assembly1_A  TM=7.428E-01  e=2.091E-03  Helicobacter pylori NCTC 11637 = CCUG 17874 = ATCC 43504 = JCM 12093
  8h4z-assembly2_D  TM=7.422E-01  e=2.997E-03  Helicobacter pylori NCTC 11637 = CCUG 17874 = ATCC 43504 = JCM 12093
  8h4z-assembly1_B  TM=7.454E-01  e=3.589E-03  Helicobacter pylori NCTC 11637 = CCUG 17874 = ATCC 43504 = JCM 12093

Foldseek 3Di:
DPDDDPDDPVVVLVQQQAWAWWAAQNDIDTHHWLPPWDWDQDPPPGTKIWTFTNPCPCVNPVDPPDNTGTDIDIDHPPPSVVSVVD